Protein AF-A0A3C1SQH0-F1 (afdb_monomer_lite)

Sequence (156 aa):
AGTAVYVNAGTQLAKIDSLKGILSPGLIASFVLLGLFPLIAKQILAWVKARRVYARWPKPARFDRNLIVIGAGSAGLVTAYIAAAVKAKVTLIEKHRMGGDCLNTGCVPSKALIRSAKLLSHIQRSAEFGIREAKAEFDFAEVMERVQRVIREVAP

Foldseek 3Di:
DLVVLVVQLVVLVVPDPDPVSCPDPSNVVSVVCNVCVVVVVVVVVVVVVVCVVCVPPDDDPDDPFPEEAEAQAPVRVVVQVVCVVVVTRYHYDHPDFHNPCCLPPNVQLVVLLVVVVVVVVCQVVVVVVVHPHGDDDDDPVVSVVSSVVSSVVPGD

Structure (mmCIF, N/CA/C/O backbone):
data_AF-A0A3C1SQH0-F1
#
_entry.id   AF-A0A3C1SQH0-F1
#
loop_
_atom_site.group_PDB
_atom_site.id
_atom_site.type_symbol
_atom_site.label_atom_id
_atom_site.label_alt_id
_atom_site.label_comp_id
_atom_site.label_asym_id
_atom_site.label_entity_id
_atom_site.label_seq_id
_atom_site.pdbx_PDB_ins_code
_atom_site.Cartn_x
_atom_site.Cartn_y
_atom_site.Cartn_z
_atom_site.occupancy
_atom_site.B_iso_or_equiv
_atom_site.auth_seq_id
_atom_site.auth_comp_id
_atom_site.auth_asym_id
_atom_site.auth_atom_id
_atom_site.pdbx_PDB_model_num
ATOM 1 N N . ALA A 1 1 ? 42.757 -4.591 -11.437 1.00 60.25 1 ALA A N 1
ATOM 2 C CA . ALA A 1 1 ? 42.530 -3.197 -11.881 1.00 60.25 1 ALA A CA 1
ATOM 3 C C . ALA A 1 1 ? 42.405 -2.229 -10.702 1.00 60.25 1 ALA A C 1
ATOM 5 O O . ALA A 1 1 ? 43.244 -1.349 -10.601 1.00 60.25 1 ALA A O 1
ATOM 6 N N . GLY A 1 2 ? 41.447 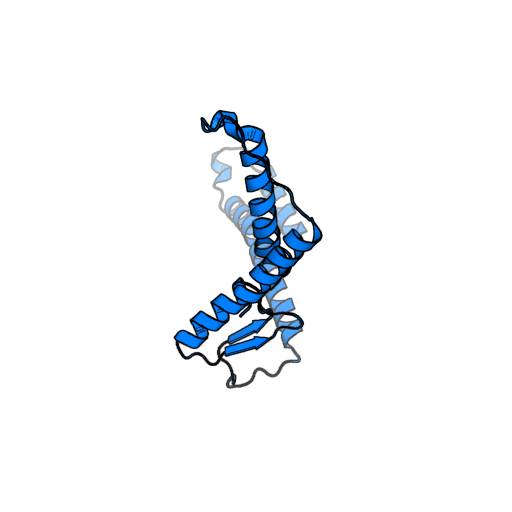-2.410 -9.777 1.00 67.94 2 GLY A N 1
ATOM 7 C CA . GLY A 1 2 ? 41.263 -1.494 -8.634 1.00 67.94 2 GLY A CA 1
ATOM 8 C C . GLY A 1 2 ? 42.510 -1.306 -7.764 1.00 67.94 2 GLY A C 1
ATOM 9 O O . GLY A 1 2 ? 42.905 -0.177 -7.510 1.00 67.94 2 GLY A O 1
ATOM 10 N N . THR A 1 3 ? 43.206 -2.389 -7.406 1.00 74.94 3 THR A N 1
ATOM 11 C CA . THR A 1 3 ? 44.439 -2.338 -6.598 1.00 74.94 3 THR A CA 1
ATOM 12 C C . THR A 1 3 ? 45.517 -1.433 -7.203 1.00 74.94 3 THR A C 1
ATOM 14 O O . THR A 1 3 ? 46.168 -0.702 -6.473 1.00 74.94 3 THR A O 1
ATOM 17 N N . ALA A 1 4 ? 45.663 -1.403 -8.531 1.00 74.00 4 ALA A N 1
ATOM 18 C CA . ALA A 1 4 ? 46.655 -0.555 -9.197 1.00 74.00 4 ALA A CA 1
ATOM 19 C C . ALA A 1 4 ? 46.307 0.944 -9.115 1.00 74.00 4 ALA A C 1
ATOM 21 O O . ALA A 1 4 ? 47.202 1.772 -8.986 1.00 74.00 4 ALA A O 1
ATOM 22 N N . VAL A 1 5 ? 45.014 1.291 -9.140 1.00 74.94 5 VAL A N 1
ATOM 23 C CA . VAL A 1 5 ? 44.524 2.674 -8.997 1.00 74.94 5 VAL A CA 1
ATOM 24 C C . VAL A 1 5 ? 44.782 3.199 -7.586 1.00 74.94 5 VAL A C 1
ATOM 26 O O . VAL A 1 5 ? 45.322 4.291 -7.427 1.00 74.94 5 VAL A O 1
ATOM 29 N N . TYR A 1 6 ?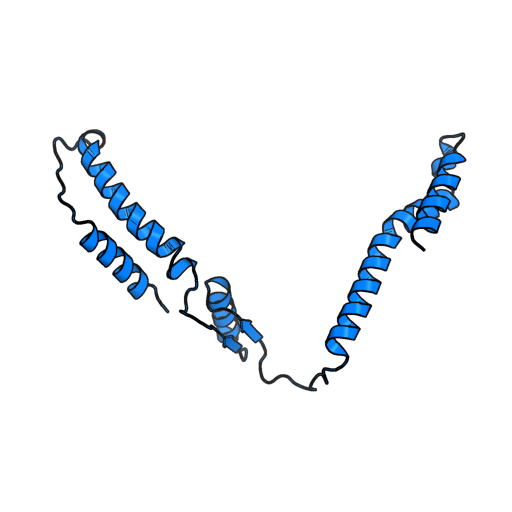 44.453 2.396 -6.570 1.00 75.00 6 TYR A N 1
ATOM 30 C CA . TYR A 1 6 ? 44.693 2.752 -5.171 1.00 75.00 6 TYR A CA 1
ATOM 31 C C . TYR A 1 6 ? 46.190 2.832 -4.845 1.00 75.00 6 TYR A C 1
ATOM 33 O O . TYR A 1 6 ? 46.615 3.769 -4.175 1.00 75.00 6 TYR A O 1
ATOM 41 N N . VAL A 1 7 ? 47.000 1.902 -5.367 1.00 78.12 7 VAL A N 1
ATOM 42 C CA . VAL A 1 7 ? 48.460 1.913 -5.181 1.00 78.12 7 VAL A CA 1
ATOM 43 C C . VAL A 1 7 ? 49.096 3.129 -5.859 1.00 78.12 7 VAL A C 1
ATOM 45 O O . VAL A 1 7 ? 49.897 3.805 -5.225 1.00 78.12 7 VAL A O 1
ATOM 48 N N . ASN A 1 8 ? 48.716 3.469 -7.096 1.00 76.44 8 ASN A N 1
ATOM 49 C CA . ASN A 1 8 ? 49.250 4.647 -7.792 1.00 76.44 8 ASN A CA 1
ATOM 50 C C . ASN A 1 8 ? 48.868 5.962 -7.089 1.00 76.44 8 ASN A C 1
ATOM 52 O O . ASN A 1 8 ? 49.708 6.834 -6.899 1.00 76.44 8 ASN A O 1
ATOM 56 N N . ALA A 1 9 ? 47.624 6.095 -6.625 1.00 71.00 9 ALA A N 1
ATOM 57 C CA . ALA A 1 9 ? 47.235 7.264 -5.842 1.00 71.00 9 ALA A CA 1
ATOM 58 C C . ALA A 1 9 ? 48.036 7.369 -4.531 1.00 71.00 9 ALA A C 1
ATOM 60 O O . ALA A 1 9 ? 48.499 8.454 -4.185 1.00 71.00 9 ALA A O 1
ATOM 61 N N . GLY A 1 10 ? 48.263 6.244 -3.843 1.00 72.81 10 GLY A N 1
ATOM 62 C CA . GLY A 1 10 ? 49.074 6.187 -2.626 1.00 72.81 10 GLY A CA 1
ATOM 63 C C . GLY A 1 10 ? 50.542 6.567 -2.846 1.00 72.81 10 GLY A C 1
ATOM 64 O O . GLY A 1 10 ? 51.099 7.327 -2.057 1.00 72.81 10 GLY A O 1
ATOM 65 N N . THR A 1 11 ? 51.169 6.109 -3.936 1.00 76.19 11 THR A N 1
ATOM 66 C CA . THR A 1 11 ? 52.569 6.460 -4.241 1.00 76.19 11 THR A CA 1
ATOM 67 C C . THR A 1 11 ? 52.748 7.912 -4.682 1.00 76.19 11 THR A C 1
ATOM 69 O O . THR A 1 11 ? 53.825 8.472 -4.488 1.00 76.19 11 THR A O 1
ATOM 72 N N . GLN A 1 12 ? 51.714 8.540 -5.246 1.00 67.62 12 GLN A N 1
ATOM 73 C CA . GLN A 1 12 ? 51.711 9.965 -5.590 1.00 67.62 12 GLN A CA 1
ATOM 74 C C . GLN A 1 12 ? 51.474 10.853 -4.358 1.00 67.62 12 GLN A C 1
ATOM 76 O O . GLN A 1 12 ? 52.127 11.881 -4.207 1.00 67.62 12 GLN A O 1
ATOM 81 N N . LEU A 1 13 ? 50.603 10.425 -3.439 1.00 66.31 13 LEU A N 1
ATOM 82 C CA . LEU A 1 13 ? 50.379 11.064 -2.135 1.00 66.31 13 LEU A CA 1
ATOM 83 C C . LEU A 1 13 ? 51.639 11.074 -1.254 1.00 66.31 13 LEU A C 1
ATOM 85 O O . LEU A 1 13 ? 51.905 12.061 -0.577 1.00 66.31 13 LEU A O 1
ATOM 89 N N . ALA A 1 14 ? 52.435 10.003 -1.297 1.00 70.31 14 ALA A N 1
ATOM 90 C CA . ALA A 1 14 ? 53.673 9.873 -0.524 1.00 70.31 14 ALA A CA 1
ATOM 91 C C . ALA A 1 14 ? 54.827 10.782 -1.002 1.00 70.31 14 ALA A C 1
ATOM 93 O O . ALA A 1 14 ? 55.842 10.868 -0.323 1.00 70.31 14 ALA A O 1
ATOM 94 N N . LYS A 1 15 ? 54.694 11.443 -2.162 1.00 67.25 15 LYS A N 1
ATOM 95 C CA . LYS A 1 15 ? 55.716 12.331 -2.757 1.00 67.25 15 LYS A CA 1
ATOM 96 C C . LYS A 1 15 ? 55.448 13.827 -2.518 1.00 67.25 15 LYS A C 1
ATOM 98 O O . LYS A 1 15 ? 56.037 14.674 -3.187 1.00 67.25 15 LYS A O 1
ATOM 103 N N . ILE A 1 16 ? 54.509 14.172 -1.634 1.00 63.16 16 ILE A N 1
ATOM 104 C CA . ILE A 1 16 ? 54.111 15.564 -1.388 1.00 63.16 16 ILE A CA 1
ATOM 105 C C . ILE A 1 16 ? 54.987 16.177 -0.286 1.00 63.16 16 ILE A C 1
ATOM 107 O O . ILE A 1 16 ? 54.661 16.067 0.890 1.00 63.16 16 ILE A O 1
ATOM 111 N N . ASP A 1 17 ? 56.043 16.895 -0.678 1.00 64.88 17 ASP A N 1
ATOM 112 C CA . ASP A 1 17 ? 56.935 17.612 0.255 1.00 64.88 17 ASP A CA 1
ATOM 113 C C . ASP A 1 17 ? 56.618 19.124 0.387 1.00 64.88 17 ASP A C 1
ATOM 115 O O . ASP A 1 17 ? 57.272 19.843 1.141 1.00 64.88 17 ASP A O 1
ATOM 119 N N . SER A 1 18 ? 55.618 19.660 -0.337 1.00 62.97 18 SER A N 1
ATOM 120 C CA . SER A 1 18 ? 55.173 21.064 -0.192 1.00 62.97 18 SER A CA 1
ATOM 121 C C . SER A 1 18 ? 53.736 21.327 -0.676 1.00 62.97 18 SER A C 1
ATOM 123 O O . SER A 1 18 ? 53.214 20.625 -1.544 1.00 62.97 18 SER A O 1
ATOM 125 N N . LEU A 1 19 ? 53.113 22.407 -0.177 1.00 58.41 19 LEU A N 1
ATOM 126 C CA . LEU A 1 19 ? 51.747 22.854 -0.521 1.00 58.41 19 LEU A CA 1
ATOM 127 C C . LEU A 1 19 ? 51.522 23.114 -2.027 1.00 58.41 19 LEU A C 1
ATOM 129 O O . LEU A 1 19 ? 50.402 22.964 -2.510 1.00 58.41 19 LEU A O 1
ATOM 133 N N . LYS A 1 20 ? 52.572 23.447 -2.797 1.00 61.41 20 LYS A N 1
ATOM 134 C CA . LYS A 1 20 ? 52.490 23.597 -4.266 1.00 61.41 20 LYS A CA 1
ATOM 135 C C . LYS A 1 20 ? 52.418 22.251 -5.007 1.00 61.41 20 LYS A C 1
ATOM 137 O O . LYS A 1 20 ? 51.926 22.213 -6.130 1.00 61.41 20 LYS A O 1
ATOM 142 N N . GLY A 1 21 ? 52.856 21.150 -4.387 1.00 59.59 21 GLY A N 1
ATOM 143 C CA . GLY A 1 21 ? 52.831 19.801 -4.972 1.00 59.59 21 GLY A CA 1
ATOM 144 C C . GLY A 1 21 ? 51.436 19.167 -5.041 1.00 59.59 21 GLY A C 1
ATOM 145 O O . GLY A 1 21 ? 51.197 18.288 -5.870 1.00 59.59 21 GLY A O 1
ATOM 146 N N . ILE A 1 22 ? 50.493 19.666 -4.234 1.00 60.66 22 ILE A N 1
ATOM 147 C CA . ILE A 1 22 ? 49.092 19.210 -4.190 1.00 60.66 22 ILE A CA 1
ATOM 148 C C . ILE A 1 22 ? 48.361 19.512 -5.512 1.00 60.66 22 ILE A C 1
ATOM 150 O O . ILE A 1 22 ? 47.503 18.744 -5.937 1.00 60.66 22 ILE A O 1
ATOM 154 N N . LEU A 1 23 ? 48.745 20.590 -6.204 1.00 64.31 23 LEU A N 1
ATOM 155 C CA . LEU A 1 23 ? 48.206 20.992 -7.511 1.00 64.31 23 LEU A CA 1
ATOM 156 C C . LEU A 1 23 ? 48.970 20.382 -8.699 1.00 64.31 23 LEU A C 1
ATOM 158 O O . LEU A 1 23 ? 48.781 20.809 -9.838 1.00 64.31 23 LEU A O 1
ATOM 162 N N . SER A 1 24 ? 49.847 19.397 -8.470 1.00 75.88 24 SER A N 1
ATOM 163 C CA . SER A 1 24 ? 50.569 18.770 -9.577 1.00 75.88 24 SER A CA 1
ATOM 164 C C . SER A 1 24 ? 49.602 17.995 -10.495 1.00 75.88 24 SER A C 1
ATOM 166 O O . SER A 1 24 ? 48.718 17.279 -10.006 1.00 75.88 24 SER A O 1
ATOM 168 N N . PRO A 1 25 ? 49.763 18.082 -11.831 1.00 77.19 25 PRO A N 1
ATOM 169 C CA . PRO A 1 25 ? 48.871 17.411 -12.782 1.00 77.19 25 PRO A CA 1
ATOM 170 C C . PRO A 1 25 ? 48.721 15.899 -12.542 1.00 77.19 25 PRO A C 1
ATOM 172 O O . PRO A 1 25 ? 47.648 15.341 -12.761 1.00 77.19 25 PRO A O 1
ATOM 175 N N . GLY A 1 26 ? 49.773 15.237 -12.041 1.00 78.12 26 GLY A N 1
ATOM 176 C CA . GLY A 1 26 ? 49.766 13.804 -11.726 1.00 78.12 26 GLY A CA 1
ATOM 177 C C . GLY A 1 26 ? 48.922 13.429 -10.501 1.00 78.12 26 GLY A C 1
ATOM 178 O O . GLY A 1 26 ? 48.233 12.406 -10.525 1.00 78.12 26 GLY A O 1
ATOM 179 N N . LEU A 1 27 ? 48.915 14.261 -9.454 1.00 75.62 27 LEU A N 1
ATOM 180 C CA . LEU A 1 27 ? 48.075 14.058 -8.267 1.00 75.62 27 LEU A CA 1
ATOM 181 C C . LEU A 1 27 ? 46.605 14.315 -8.576 1.00 75.62 27 LEU A C 1
ATOM 183 O O . LEU A 1 27 ? 45.760 13.492 -8.230 1.00 75.62 27 LEU A O 1
ATOM 187 N N . ILE A 1 28 ? 46.308 15.395 -9.302 1.00 81.69 28 ILE A N 1
ATOM 188 C CA . ILE A 1 28 ? 44.945 15.701 -9.753 1.00 81.69 28 ILE A CA 1
ATOM 189 C C . ILE A 1 28 ? 44.405 14.546 -10.603 1.00 81.69 28 ILE A C 1
ATOM 191 O O . ILE A 1 28 ? 43.315 14.047 -10.331 1.00 81.69 28 ILE A O 1
ATOM 195 N N . ALA A 1 29 ? 45.182 14.053 -11.573 1.00 82.06 29 ALA A N 1
ATOM 196 C CA . ALA A 1 29 ? 44.786 12.906 -12.387 1.00 82.06 29 ALA A CA 1
ATOM 197 C C . ALA A 1 29 ? 44.550 11.643 -11.542 1.00 82.06 29 ALA A C 1
ATOM 199 O O . ALA A 1 29 ? 43.578 10.926 -11.772 1.00 82.06 29 ALA A O 1
ATOM 200 N N . SER A 1 30 ? 45.388 11.388 -10.535 1.00 81.25 30 SER A N 1
ATOM 201 C CA . SER A 1 30 ? 45.247 10.226 -9.649 1.00 81.25 30 SER A CA 1
ATOM 202 C C . SER A 1 30 ? 44.003 10.315 -8.765 1.00 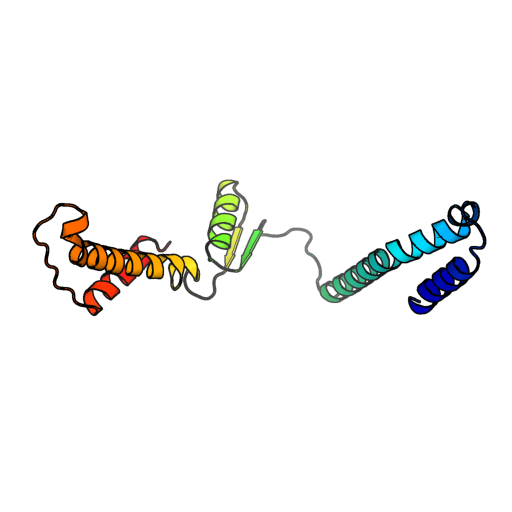81.25 30 SER A C 1
ATOM 204 O O . SER A 1 30 ? 43.277 9.331 -8.651 1.00 81.25 30 SER A O 1
ATOM 206 N N . PHE A 1 31 ? 43.698 11.487 -8.198 1.00 83.44 31 PHE A N 1
ATOM 207 C CA . PHE A 1 31 ? 42.472 11.709 -7.424 1.00 83.44 31 PHE A CA 1
ATOM 208 C C . PHE A 1 31 ? 41.213 11.635 -8.288 1.00 83.44 31 PHE A C 1
ATOM 210 O O . PHE A 1 31 ? 40.233 11.006 -7.888 1.00 83.44 31 PHE A O 1
ATOM 217 N N . VAL A 1 32 ? 41.245 12.214 -9.491 1.00 86.81 32 VAL A N 1
ATOM 218 C CA . VAL A 1 32 ? 40.155 12.106 -10.471 1.00 86.81 32 VAL A CA 1
ATOM 219 C C . VAL A 1 32 ? 39.920 10.643 -10.840 1.00 86.81 32 VAL A C 1
ATOM 221 O O . VAL A 1 32 ? 38.781 10.183 -10.836 1.00 86.81 32 VAL A O 1
ATOM 224 N N . LEU A 1 33 ? 40.984 9.881 -11.098 1.00 86.88 33 LEU A N 1
ATOM 225 C CA . LEU A 1 33 ? 40.884 8.463 -11.425 1.00 86.88 33 LEU A CA 1
ATOM 226 C C . LEU A 1 33 ? 40.370 7.655 -10.225 1.00 86.88 33 LEU A C 1
ATOM 228 O O . LEU A 1 33 ? 39.518 6.794 -10.411 1.00 86.88 33 LEU A O 1
ATOM 232 N N . LEU A 1 34 ? 40.782 7.976 -8.997 1.00 86.81 34 LEU A N 1
ATOM 233 C CA . LEU A 1 34 ? 40.280 7.338 -7.775 1.00 86.81 34 LEU A CA 1
ATOM 234 C C . LEU A 1 34 ? 38.784 7.610 -7.532 1.00 86.81 34 LEU A C 1
ATOM 236 O O . LEU A 1 34 ? 38.071 6.724 -7.066 1.00 86.81 34 LEU A O 1
ATOM 240 N N . GLY A 1 35 ? 38.302 8.810 -7.873 1.00 86.31 35 GLY A N 1
ATOM 241 C CA . GLY A 1 35 ? 36.893 9.195 -7.749 1.00 86.31 35 GLY A CA 1
ATOM 242 C C . GLY A 1 35 ? 36.000 8.666 -8.878 1.00 86.31 35 GLY A C 1
ATOM 243 O O . GLY A 1 35 ? 34.885 8.209 -8.628 1.00 86.31 35 GLY A O 1
ATOM 244 N N . LEU A 1 36 ? 36.484 8.680 -10.125 1.00 91.88 36 LEU A N 1
ATOM 245 C CA . LEU A 1 36 ? 35.718 8.240 -11.297 1.00 91.88 36 LEU A CA 1
ATOM 246 C C . LEU A 1 36 ? 35.764 6.724 -11.508 1.00 91.88 36 LEU A C 1
ATOM 248 O O . LEU A 1 36 ? 34.786 6.154 -11.994 1.00 91.88 36 LEU A O 1
ATOM 252 N N . PHE A 1 37 ? 36.854 6.047 -11.136 1.00 90.94 37 PHE A N 1
ATOM 253 C CA . PHE A 1 37 ? 37.005 4.606 -11.352 1.00 90.94 37 PHE A CA 1
ATOM 254 C C . PHE A 1 37 ? 35.865 3.778 -10.732 1.00 90.94 37 PHE A C 1
ATOM 256 O O . PHE A 1 37 ? 35.318 2.937 -11.448 1.00 90.94 37 PHE A O 1
ATOM 263 N N . PRO A 1 38 ? 35.422 4.007 -9.478 1.00 89.31 38 PRO A N 1
ATOM 264 C CA . PRO A 1 38 ? 34.302 3.264 -8.900 1.00 89.31 38 PRO A CA 1
ATOM 265 C C . PRO A 1 38 ? 32.986 3.479 -9.655 1.00 89.31 38 PRO A C 1
ATOM 267 O O . PRO A 1 38 ? 32.215 2.534 -9.832 1.00 89.31 38 PRO A O 1
ATOM 270 N N . LEU A 1 39 ? 32.737 4.702 -10.133 1.00 91.81 39 LEU A N 1
ATOM 271 C CA . LEU A 1 39 ? 31.535 5.042 -10.896 1.00 91.81 39 LEU A CA 1
ATOM 272 C C . LEU A 1 39 ? 31.543 4.347 -12.260 1.00 91.81 39 LEU A C 1
ATOM 274 O O . LEU A 1 39 ? 30.584 3.653 -12.601 1.00 91.81 39 LEU A O 1
ATOM 278 N N . ILE A 1 40 ? 32.657 4.453 -12.990 1.00 92.81 40 ILE A N 1
ATOM 279 C CA . ILE A 1 40 ? 32.848 3.819 -14.299 1.00 92.81 40 ILE A CA 1
ATOM 280 C C . ILE A 1 40 ? 32.774 2.294 -14.167 1.00 92.81 40 ILE A C 1
ATOM 282 O O . ILE A 1 40 ? 32.038 1.644 -14.906 1.00 92.81 40 ILE A O 1
ATOM 286 N N . ALA A 1 41 ? 33.470 1.705 -13.191 1.00 92.06 41 ALA A N 1
ATOM 287 C CA . ALA A 1 41 ? 33.450 0.265 -12.956 1.00 92.06 41 ALA A CA 1
ATOM 288 C C . ALA A 1 41 ? 32.037 -0.237 -12.616 1.00 92.06 41 ALA A C 1
ATOM 290 O O . ALA A 1 41 ? 31.582 -1.232 -13.184 1.00 92.06 41 ALA A O 1
ATOM 291 N N . LYS A 1 42 ? 31.304 0.471 -11.744 1.00 92.81 42 LYS A N 1
ATOM 292 C CA . LYS A 1 42 ? 29.906 0.147 -11.419 1.00 92.81 42 LYS A CA 1
ATOM 293 C C . LYS A 1 42 ? 29.015 0.223 -12.658 1.00 92.81 42 LYS A C 1
ATOM 295 O O . LYS A 1 42 ? 28.175 -0.656 -12.853 1.00 92.81 42 LYS A O 1
ATOM 300 N N . GLN A 1 43 ? 29.207 1.234 -13.500 1.00 93.56 43 GLN A N 1
ATOM 301 C CA . GLN A 1 43 ? 28.420 1.430 -14.713 1.00 93.56 43 GLN A CA 1
ATOM 302 C C . GLN A 1 43 ? 28.697 0.345 -15.763 1.00 93.56 43 GLN A C 1
ATOM 304 O O . GLN A 1 43 ? 27.753 -0.217 -16.319 1.00 93.56 43 GLN A O 1
ATOM 309 N N . ILE A 1 44 ? 29.965 -0.035 -15.958 1.00 94.94 44 ILE A N 1
ATOM 310 C CA . ILE A 1 44 ? 30.359 -1.155 -16.827 1.00 94.94 44 ILE A CA 1
ATOM 311 C C . ILE A 1 44 ? 29.745 -2.464 -16.323 1.00 94.94 44 ILE A C 1
ATOM 313 O O . ILE A 1 44 ? 29.131 -3.198 -17.096 1.00 94.94 44 ILE A O 1
ATOM 317 N N . LEU A 1 45 ? 29.849 -2.756 -15.024 1.00 93.31 45 LEU A N 1
ATOM 318 C CA . LEU A 1 45 ? 29.274 -3.973 -14.449 1.00 93.31 45 LEU A CA 1
ATOM 319 C C . LEU A 1 45 ? 27.748 -4.012 -14.586 1.00 93.31 45 LEU A C 1
ATOM 321 O O . LEU A 1 45 ? 27.189 -5.061 -14.911 1.00 93.31 45 LEU A O 1
ATOM 325 N N . ALA A 1 46 ? 27.069 -2.884 -14.366 1.00 92.88 46 ALA A N 1
ATOM 326 C CA . ALA A 1 46 ? 25.628 -2.773 -14.565 1.00 92.88 46 ALA A CA 1
ATOM 327 C C . ALA A 1 46 ? 25.243 -3.038 -16.027 1.00 92.88 46 ALA A C 1
ATOM 329 O O . ALA A 1 46 ? 24.309 -3.794 -16.292 1.00 92.88 46 ALA A O 1
ATOM 330 N N . TRP A 1 47 ? 26.006 -2.492 -16.973 1.00 92.38 47 TRP A N 1
ATOM 331 C CA . TRP A 1 47 ? 25.797 -2.707 -18.401 1.00 92.38 47 TRP A CA 1
ATOM 332 C C . TRP A 1 47 ? 26.020 -4.164 -18.821 1.00 92.38 47 TRP A C 1
ATOM 334 O O . TRP A 1 47 ? 25.185 -4.723 -19.531 1.00 92.38 47 TRP A O 1
ATOM 344 N N . VAL A 1 48 ? 27.083 -4.820 -18.337 1.00 94.00 48 VAL A N 1
ATOM 345 C CA . VAL A 1 48 ? 27.333 -6.250 -18.605 1.00 94.00 48 VAL A CA 1
ATOM 346 C C . VAL A 1 48 ? 26.201 -7.109 -18.041 1.00 94.00 48 VAL A C 1
ATOM 348 O O . VAL A 1 48 ? 25.689 -7.986 -18.739 1.00 94.00 48 VAL A O 1
ATOM 351 N N . LYS A 1 49 ? 25.764 -6.848 -16.800 1.00 92.19 49 LYS A N 1
ATOM 352 C CA . LYS A 1 49 ? 24.631 -7.559 -16.188 1.00 92.19 49 LYS A CA 1
ATOM 353 C C . LYS A 1 49 ? 23.347 -7.361 -16.990 1.00 92.19 49 LYS A C 1
ATOM 355 O O . LYS A 1 49 ? 22.681 -8.347 -17.292 1.00 92.19 49 LYS A O 1
ATOM 360 N N . ALA A 1 50 ? 23.034 -6.127 -17.383 1.00 88.81 50 ALA A N 1
ATOM 361 C CA . ALA A 1 50 ? 21.858 -5.823 -18.193 1.00 88.81 50 ALA A CA 1
ATOM 362 C C . ALA A 1 50 ? 21.901 -6.563 -19.538 1.00 88.81 50 ALA A C 1
ATOM 364 O O . ALA A 1 50 ? 20.946 -7.251 -19.890 1.00 88.81 50 ALA A O 1
ATOM 365 N N . ARG A 1 51 ? 23.034 -6.513 -20.253 1.00 89.19 51 ARG A N 1
ATOM 366 C CA . ARG A 1 51 ? 23.222 -7.260 -21.506 1.00 89.19 51 ARG A CA 1
ATOM 367 C C . ARG A 1 51 ? 23.031 -8.760 -21.322 1.00 89.19 51 ARG A C 1
ATOM 369 O O . ARG A 1 51 ? 22.416 -9.389 -22.171 1.00 89.19 51 ARG A O 1
ATOM 376 N N . ARG A 1 52 ? 23.516 -9.329 -20.215 1.00 92.06 52 ARG A N 1
ATOM 377 C CA . ARG A 1 52 ? 23.366 -10.760 -19.919 1.00 92.06 52 ARG A CA 1
ATOM 378 C C . ARG A 1 52 ? 21.915 -11.150 -19.633 1.00 92.06 52 ARG A C 1
ATOM 380 O O . ARG A 1 52 ? 21.476 -12.179 -20.133 1.00 92.06 52 ARG A O 1
ATOM 387 N N . VAL A 1 53 ? 21.179 -10.337 -18.870 1.00 91.56 53 VAL A N 1
ATOM 388 C CA . VAL A 1 53 ? 19.750 -10.565 -18.576 1.00 91.56 53 VAL A CA 1
ATOM 389 C C . VAL A 1 53 ? 18.919 -10.539 -19.860 1.00 91.56 53 VAL A C 1
ATOM 391 O O . VAL A 1 53 ? 18.085 -11.415 -20.067 1.00 91.56 53 VAL A O 1
ATOM 394 N N . TYR A 1 54 ? 19.187 -9.586 -20.755 1.00 88.75 54 TYR A N 1
ATOM 395 C CA . TYR A 1 54 ? 18.442 -9.439 -22.008 1.00 88.75 54 TYR A CA 1
ATOM 396 C C . TYR A 1 54 ? 19.008 -10.250 -23.183 1.00 88.75 54 TYR A C 1
ATOM 398 O O . TYR A 1 54 ? 18.430 -10.215 -24.264 1.00 88.75 54 TYR A O 1
ATOM 406 N N . ALA A 1 55 ? 20.096 -11.011 -23.002 1.00 90.31 55 ALA A N 1
ATOM 407 C CA . ALA A 1 55 ? 20.781 -11.716 -24.095 1.00 90.31 55 ALA A CA 1
ATOM 408 C C . ALA A 1 55 ? 19.879 -12.702 -24.855 1.00 90.31 55 ALA A C 1
ATOM 410 O O . ALA A 1 55 ? 20.087 -12.945 -26.038 1.00 90.31 55 ALA A O 1
ATOM 411 N N . ARG A 1 56 ? 18.883 -13.277 -24.171 1.00 90.19 56 ARG A N 1
ATOM 412 C CA . ARG A 1 56 ? 17.925 -14.234 -24.746 1.00 90.19 56 ARG A CA 1
ATOM 413 C C . ARG A 1 56 ? 16.566 -13.615 -25.069 1.00 90.19 56 ARG A C 1
ATOM 415 O O . ARG A 1 56 ? 15.658 -14.341 -25.455 1.00 90.19 56 ARG A O 1
ATOM 422 N N . TRP A 1 57 ? 16.402 -12.307 -24.878 1.00 90.69 57 TRP A N 1
ATOM 423 C CA . TRP A 1 57 ? 15.124 -11.636 -25.079 1.00 90.69 57 TRP A CA 1
ATOM 424 C C . TRP A 1 57 ? 15.111 -10.881 -26.416 1.00 90.69 57 TRP A C 1
ATOM 426 O O . TRP A 1 57 ? 15.740 -9.824 -26.523 1.00 90.69 57 TRP A O 1
ATOM 436 N N . PRO A 1 58 ? 14.398 -11.382 -27.443 1.00 90.00 58 PRO A N 1
ATOM 437 C CA . PRO A 1 58 ? 14.189 -10.632 -28.672 1.00 90.00 58 PRO A CA 1
ATOM 438 C C . PRO A 1 58 ? 13.216 -9.483 -28.386 1.00 90.00 58 PRO A C 1
ATOM 440 O O . PRO A 1 58 ? 12.007 -9.683 -28.261 1.00 90.00 58 PRO A O 1
ATOM 443 N N . LYS A 1 59 ? 13.748 -8.266 -28.240 1.00 89.44 59 LYS A N 1
ATOM 444 C CA . LYS A 1 59 ? 12.926 -7.075 -28.002 1.00 89.44 59 LYS A CA 1
ATOM 445 C C . LYS A 1 59 ? 11.994 -6.847 -29.205 1.00 89.44 59 LYS A C 1
ATOM 447 O O . LYS A 1 59 ? 12.494 -6.715 -30.323 1.00 89.44 59 LYS A O 1
ATOM 452 N N . PRO A 1 60 ? 10.670 -6.750 -29.002 1.00 92.50 60 PRO A N 1
ATOM 453 C CA . PRO A 1 60 ? 9.740 -6.537 -30.102 1.00 92.50 60 PRO A CA 1
ATOM 454 C C . PRO A 1 60 ? 9.854 -5.112 -30.663 1.00 92.50 60 PRO A C 1
ATOM 456 O O . PRO A 1 60 ? 10.237 -4.174 -29.959 1.00 92.50 60 PRO A O 1
ATOM 459 N N . ALA A 1 61 ? 9.467 -4.938 -31.930 1.00 94.38 61 ALA A N 1
ATOM 460 C CA . ALA A 1 61 ? 9.442 -3.627 -32.584 1.00 94.38 61 ALA A CA 1
ATOM 461 C C . ALA A 1 61 ? 8.392 -2.676 -31.977 1.00 94.38 61 ALA A C 1
ATOM 463 O O . ALA A 1 61 ? 8.551 -1.457 -32.027 1.00 94.38 61 ALA A O 1
ATOM 464 N N . ARG A 1 62 ? 7.314 -3.226 -31.403 1.00 95.00 62 ARG A N 1
ATOM 465 C CA . ARG A 1 62 ? 6.240 -2.490 -30.722 1.00 95.00 62 ARG A CA 1
ATOM 466 C C . ARG A 1 62 ? 5.758 -3.281 -29.508 1.00 95.00 62 ARG A C 1
ATOM 468 O O . ARG A 1 62 ? 5.806 -4.506 -29.516 1.00 95.00 62 ARG A O 1
ATOM 475 N N . PHE A 1 63 ? 5.287 -2.572 -28.487 1.00 94.75 63 PHE A N 1
ATOM 476 C CA . PHE A 1 63 ? 4.631 -3.162 -27.320 1.00 94.75 63 PHE A CA 1
ATOM 477 C C . PHE A 1 63 ? 3.119 -2.936 -27.408 1.00 94.75 63 PHE A C 1
ATOM 479 O O . PHE A 1 63 ? 2.681 -1.851 -27.793 1.00 94.75 63 PHE A O 1
ATOM 486 N N . ASP A 1 64 ? 2.323 -3.929 -27.008 1.00 94.88 64 ASP A N 1
ATOM 487 C CA . ASP A 1 64 ? 0.853 -3.831 -27.005 1.00 94.88 64 ASP A CA 1
ATOM 488 C C . ASP A 1 64 ? 0.320 -2.873 -25.934 1.00 94.88 64 ASP A C 1
ATOM 490 O O . ASP A 1 64 ? -0.778 -2.321 -26.050 1.00 94.88 64 ASP A O 1
ATOM 494 N N . ARG A 1 65 ? 1.104 -2.687 -24.869 1.00 96.88 65 ARG A N 1
ATOM 495 C CA . ARG A 1 65 ? 0.776 -1.882 -23.693 1.00 96.88 65 ARG A CA 1
ATOM 496 C C . ARG A 1 65 ? 1.807 -0.779 -23.526 1.00 96.88 65 ARG A C 1
ATOM 498 O O . ARG A 1 65 ? 2.993 -0.982 -23.768 1.00 96.88 65 ARG A O 1
ATOM 505 N N . ASN A 1 66 ? 1.346 0.378 -23.071 1.00 97.00 66 ASN A N 1
ATOM 506 C CA . ASN A 1 66 ? 2.219 1.484 -22.693 1.00 97.00 66 ASN A CA 1
ATOM 507 C C . ASN A 1 66 ? 2.749 1.311 -21.265 1.00 97.00 66 ASN A C 1
ATOM 509 O O . ASN A 1 66 ? 3.835 1.792 -20.960 1.00 97.00 66 ASN A O 1
ATOM 513 N N . LEU A 1 67 ? 1.989 0.627 -20.403 1.00 97.81 67 LEU A N 1
ATOM 514 C CA . LEU A 1 67 ? 2.334 0.424 -19.002 1.00 97.81 67 LEU A CA 1
ATOM 515 C C . LEU A 1 67 ? 1.809 -0.922 -18.498 1.00 97.81 67 LEU A C 1
ATOM 517 O O . LEU A 1 67 ? 0.652 -1.277 -18.730 1.00 97.81 67 LEU A O 1
ATOM 521 N N . ILE A 1 68 ? 2.658 -1.646 -17.772 1.00 98.06 68 ILE A N 1
ATOM 522 C CA . ILE A 1 68 ? 2.268 -2.819 -16.990 1.00 98.06 68 ILE A CA 1
ATOM 523 C C . ILE A 1 68 ? 2.521 -2.486 -15.523 1.00 98.06 68 ILE A C 1
ATOM 525 O O . ILE A 1 68 ? 3.648 -2.178 -15.141 1.00 98.06 68 ILE A O 1
ATOM 529 N N . VAL A 1 69 ? 1.466 -2.533 -14.717 1.00 98.38 69 VAL A N 1
ATOM 530 C CA . VAL A 1 69 ? 1.508 -2.319 -13.273 1.00 98.38 69 VAL A CA 1
ATOM 531 C C . VAL A 1 69 ? 1.388 -3.672 -12.588 1.00 98.38 69 VAL A C 1
ATOM 533 O O . VAL A 1 69 ? 0.428 -4.404 -12.819 1.00 98.38 69 VAL A O 1
ATOM 536 N N . ILE A 1 70 ? 2.368 -4.007 -11.754 1.00 98.00 70 ILE A N 1
ATOM 537 C CA . ILE A 1 70 ? 2.385 -5.250 -10.982 1.00 98.00 70 ILE A CA 1
ATOM 538 C C . ILE A 1 70 ? 2.113 -4.890 -9.522 1.00 98.00 70 ILE A C 1
ATOM 540 O O . ILE A 1 70 ? 2.905 -4.188 -8.896 1.00 98.00 70 ILE A O 1
ATOM 544 N N . GLY A 1 71 ? 0.985 -5.373 -9.010 1.00 98.00 71 GLY A N 1
ATOM 545 C CA . GLY A 1 71 ? 0.430 -5.052 -7.701 1.00 98.00 71 GLY A CA 1
ATOM 546 C C . GLY A 1 71 ? -0.674 -3.995 -7.787 1.00 98.00 71 GLY A C 1
ATOM 547 O O . GLY A 1 71 ? -0.449 -2.892 -8.274 1.00 98.00 71 GLY A O 1
ATOM 548 N N . ALA A 1 72 ? -1.855 -4.300 -7.252 1.00 97.50 72 ALA A N 1
ATOM 549 C CA . ALA A 1 72 ? -2.997 -3.394 -7.107 1.00 97.50 72 ALA A CA 1
ATOM 550 C C . ALA A 1 72 ? -3.107 -2.828 -5.684 1.00 97.50 72 ALA A C 1
ATOM 552 O O . ALA A 1 72 ? -4.201 -2.651 -5.148 1.00 97.50 72 ALA A O 1
ATOM 553 N N . GLY A 1 73 ? -1.965 -2.541 -5.059 1.00 96.88 73 GLY A N 1
ATOM 554 C CA . GLY A 1 73 ? -1.906 -1.703 -3.863 1.00 96.88 73 GLY A CA 1
ATOM 555 C C . GLY A 1 73 ? -2.142 -0.227 -4.187 1.00 96.88 73 GLY A C 1
ATOM 556 O O . GLY A 1 73 ? -2.368 0.144 -5.339 1.00 96.88 73 GLY A O 1
ATOM 557 N N . SER A 1 74 ? -2.026 0.640 -3.181 1.00 95.62 74 SER A N 1
ATOM 558 C CA . SER A 1 74 ? -2.271 2.083 -3.332 1.00 95.62 74 SER A CA 1
ATOM 559 C C . SER A 1 74 ? -1.467 2.710 -4.478 1.00 95.62 74 SER A C 1
ATOM 561 O O . SER A 1 74 ? -2.031 3.422 -5.301 1.00 95.62 74 SER A O 1
ATOM 563 N N . ALA A 1 75 ? -0.170 2.400 -4.582 1.00 96.81 75 ALA A N 1
ATOM 564 C CA . ALA A 1 75 ? 0.670 2.919 -5.661 1.00 96.81 75 ALA A CA 1
ATOM 565 C C . ALA A 1 75 ? 0.226 2.401 -7.038 1.00 96.81 75 ALA A C 1
ATOM 567 O O . ALA A 1 75 ? 0.066 3.181 -7.971 1.00 96.81 75 ALA A O 1
ATOM 568 N N . GLY A 1 76 ? -0.018 1.094 -7.156 1.00 97.69 76 GLY A N 1
ATOM 569 C CA . GLY A 1 76 ? -0.365 0.483 -8.433 1.00 97.69 76 GLY A CA 1
ATOM 570 C C . GLY A 1 76 ? -1.716 0.942 -8.972 1.00 97.69 76 GLY A C 1
ATOM 571 O O . GLY A 1 76 ? -1.813 1.297 -10.144 1.00 97.69 76 GLY A O 1
ATOM 572 N N . LEU A 1 77 ? -2.736 1.021 -8.114 1.00 97.19 77 LEU A N 1
ATOM 573 C CA . LEU A 1 77 ? -4.054 1.526 -8.502 1.00 97.19 77 LEU A CA 1
ATOM 574 C C . LEU A 1 77 ? -3.988 2.988 -8.953 1.00 97.19 77 LEU A C 1
ATOM 576 O O . LEU A 1 77 ? -4.518 3.315 -10.012 1.00 97.19 77 LEU A O 1
ATOM 580 N N . VAL A 1 78 ? -3.286 3.854 -8.212 1.00 97.19 78 VAL A N 1
ATOM 581 C CA . VAL A 1 78 ? -3.129 5.272 -8.580 1.00 97.19 78 VAL A CA 1
ATOM 582 C C . VAL A 1 78 ? -2.372 5.416 -9.900 1.00 97.19 78 VAL A C 1
ATOM 584 O O . VAL A 1 78 ? -2.820 6.128 -10.796 1.00 97.19 78 VAL A O 1
ATOM 587 N N . THR A 1 79 ? -1.252 4.710 -10.062 1.00 98.00 79 THR A N 1
ATOM 588 C CA 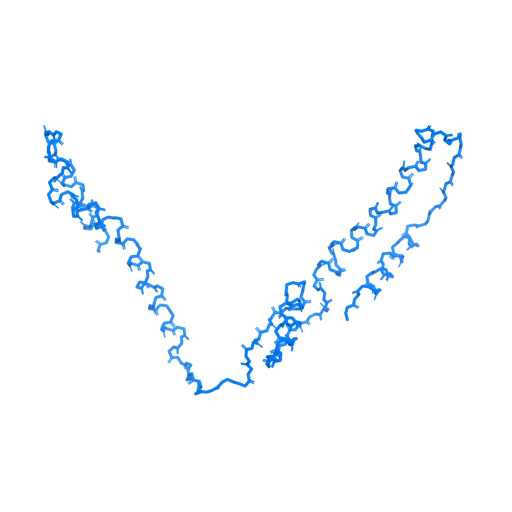. THR A 1 79 ? -0.463 4.737 -11.298 1.00 98.00 79 THR A CA 1
ATOM 589 C C . THR A 1 79 ? -1.262 4.218 -12.496 1.00 98.00 79 THR A C 1
ATOM 591 O O . THR A 1 79 ? -1.250 4.849 -13.554 1.00 98.00 79 THR A O 1
ATOM 594 N N . ALA A 1 80 ? -1.983 3.104 -12.341 1.00 98.00 80 ALA A N 1
ATOM 595 C CA . ALA A 1 80 ? -2.809 2.543 -13.404 1.00 98.00 80 ALA A CA 1
ATOM 596 C C . ALA A 1 80 ? -3.962 3.478 -13.784 1.00 98.00 80 ALA A C 1
ATOM 598 O O . ALA A 1 80 ? -4.194 3.697 -14.972 1.00 98.00 80 ALA A O 1
ATOM 599 N N . TYR A 1 81 ? -4.634 4.068 -12.792 1.00 97.19 81 TYR A N 1
ATOM 600 C CA . TYR A 1 81 ? -5.722 5.018 -13.000 1.00 97.19 81 TYR A CA 1
ATOM 601 C C . TYR A 1 81 ? -5.255 6.268 -13.751 1.00 97.19 81 TYR A C 1
ATOM 603 O O . TYR A 1 81 ? -5.845 6.624 -14.767 1.00 97.19 81 TYR A O 1
ATOM 611 N N . ILE A 1 82 ? -4.162 6.903 -13.310 1.00 98.06 82 ILE A N 1
ATOM 612 C CA . ILE A 1 82 ? -3.622 8.105 -13.964 1.00 98.06 82 ILE A CA 1
ATOM 613 C C . ILE A 1 82 ? -3.220 7.797 -15.412 1.00 98.06 82 ILE A C 1
ATOM 615 O O .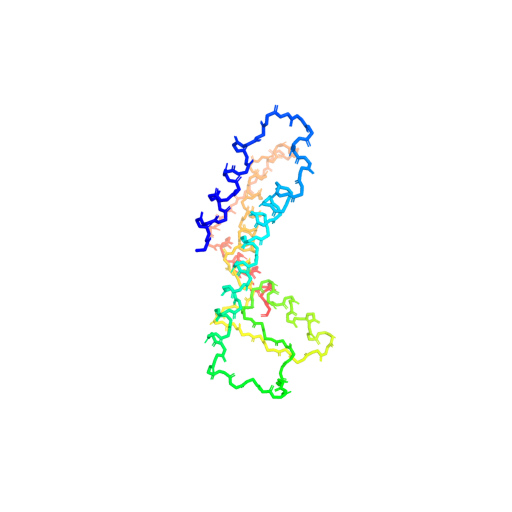 ILE A 1 82 ? -3.562 8.550 -16.322 1.00 98.06 82 ILE A O 1
ATOM 619 N N . ALA A 1 83 ? -2.534 6.674 -15.646 1.00 98.06 83 ALA A N 1
ATOM 620 C CA . ALA A 1 83 ? -2.138 6.269 -16.991 1.00 98.06 83 ALA A CA 1
ATOM 621 C C . ALA A 1 83 ? -3.356 5.982 -17.892 1.00 98.06 83 ALA A C 1
ATOM 623 O O . ALA A 1 83 ? -3.383 6.401 -19.050 1.00 98.06 83 ALA A O 1
ATOM 624 N N . ALA A 1 84 ? -4.392 5.330 -17.361 1.00 97.75 84 ALA A N 1
ATOM 625 C CA . ALA A 1 84 ? -5.640 5.103 -18.085 1.00 97.75 84 ALA A CA 1
ATOM 626 C C . ALA A 1 84 ? -6.383 6.418 -18.389 1.00 97.75 84 ALA A C 1
ATOM 628 O O . ALA A 1 84 ? -6.896 6.582 -19.496 1.00 97.75 84 ALA A O 1
ATOM 629 N N . ALA A 1 85 ? -6.386 7.382 -17.461 1.00 98.00 85 ALA A N 1
ATOM 630 C CA . ALA A 1 85 ? -7.018 8.692 -17.639 1.00 98.00 85 ALA A CA 1
ATOM 631 C C . ALA A 1 85 ? -6.389 9.501 -18.787 1.00 98.00 85 ALA A C 1
ATOM 633 O O . ALA A 1 85 ? -7.097 10.183 -19.527 1.00 98.00 85 ALA A O 1
ATOM 634 N N . VAL A 1 86 ? -5.077 9.360 -19.010 1.00 97.88 86 VAL A N 1
ATOM 635 C CA . VAL A 1 86 ? -4.379 9.929 -20.181 1.00 97.88 86 VAL A CA 1
ATOM 636 C C . VAL A 1 86 ? -4.431 9.020 -21.420 1.00 97.88 86 VAL A C 1
ATOM 638 O O . VAL A 1 86 ? -3.656 9.195 -22.358 1.00 97.88 86 VAL A O 1
ATOM 641 N N . LYS A 1 87 ? -5.364 8.057 -21.448 1.00 97.62 87 LYS A N 1
ATOM 642 C CA . LYS A 1 87 ? -5.640 7.119 -22.552 1.00 97.62 87 LYS A CA 1
ATOM 643 C C . LYS A 1 87 ? -4.483 6.173 -22.905 1.00 97.62 87 LYS A C 1
ATOM 645 O O . LYS A 1 87 ? -4.450 5.629 -24.011 1.00 97.62 87 LYS A O 1
ATOM 650 N N . ALA A 1 88 ? -3.546 5.931 -21.988 1.00 98.00 88 ALA A N 1
ATOM 651 C CA . ALA A 1 88 ? -2.521 4.914 -22.191 1.00 98.00 88 ALA A CA 1
ATOM 652 C C . ALA A 1 88 ? -3.122 3.496 -22.100 1.00 98.00 88 ALA A C 1
ATOM 654 O O . ALA A 1 88 ? -4.032 3.226 -21.317 1.00 98.00 88 ALA A O 1
ATOM 655 N N . LYS A 1 89 ? -2.581 2.549 -22.873 1.00 98.12 89 LYS A N 1
ATOM 656 C CA . LYS A 1 89 ? -2.929 1.124 -22.792 1.00 98.12 89 LYS A CA 1
ATOM 657 C C . LYS A 1 89 ? -2.250 0.495 -21.575 1.00 98.12 89 LYS A C 1
ATOM 659 O O . LYS A 1 89 ? -1.085 0.097 -21.655 1.00 98.12 89 LYS A O 1
ATOM 664 N N . VAL A 1 90 ? -2.969 0.399 -20.461 1.00 98.31 90 VAL A N 1
ATOM 665 C CA . VAL A 1 90 ? -2.456 -0.134 -19.187 1.00 98.31 90 VAL A CA 1
ATOM 666 C C . VAL A 1 90 ? -2.872 -1.594 -18.995 1.00 98.31 90 VAL A C 1
ATOM 668 O O . VAL A 1 90 ? -3.968 -1.987 -19.384 1.00 98.31 90 VAL A O 1
ATOM 671 N N . THR A 1 91 ? -2.002 -2.414 -18.408 1.00 98.25 91 THR A N 1
ATOM 672 C CA . THR A 1 91 ? -2.378 -3.703 -17.797 1.00 98.25 91 THR A CA 1
ATOM 673 C C . THR A 1 91 ? -2.018 -3.649 -16.324 1.00 98.25 91 THR A C 1
ATOM 675 O O . THR A 1 91 ? -0.867 -3.375 -16.006 1.00 98.25 91 THR A O 1
ATOM 678 N N . LEU A 1 92 ? -2.975 -3.907 -15.438 1.00 97.88 92 LEU A N 1
ATOM 679 C CA . LEU A 1 92 ? -2.741 -4.021 -14.002 1.00 97.88 92 LEU A CA 1
ATOM 680 C C . LEU A 1 92 ? -2.922 -5.483 -13.595 1.00 97.88 92 LEU A C 1
ATOM 682 O O . LEU A 1 92 ? -3.908 -6.113 -13.967 1.00 97.88 92 LEU A O 1
ATOM 686 N N . ILE A 1 93 ? -1.935 -6.023 -12.886 1.00 98.06 93 ILE A N 1
ATOM 687 C CA . ILE A 1 93 ? -1.873 -7.428 -12.486 1.00 98.06 93 ILE A CA 1
ATOM 688 C C . ILE A 1 93 ? -1.799 -7.477 -10.965 1.00 98.06 93 ILE A C 1
ATOM 690 O O . ILE A 1 93 ? -0.855 -6.951 -10.381 1.00 98.06 93 ILE A O 1
ATOM 694 N N . GLU A 1 94 ? -2.762 -8.136 -10.331 1.00 97.69 94 GLU A N 1
ATOM 695 C CA . GLU A 1 94 ? -2.770 -8.407 -8.893 1.00 97.69 94 GLU A CA 1
ATOM 696 C C . GLU A 1 94 ? -3.014 -9.893 -8.654 1.00 97.69 94 GLU A C 1
ATOM 698 O O . GLU A 1 94 ? -3.833 -10.513 -9.328 1.00 97.69 94 GLU A O 1
ATOM 703 N N . LYS A 1 95 ? -2.273 -10.464 -7.704 1.00 96.94 95 LYS A N 1
ATOM 704 C CA . LYS A 1 95 ? -2.358 -11.881 -7.347 1.00 96.94 95 LYS A CA 1
ATOM 705 C C . LYS A 1 95 ? -3.454 -12.144 -6.308 1.00 96.94 95 LYS A C 1
ATOM 707 O O . LYS A 1 95 ? -4.000 -13.243 -6.261 1.00 96.94 95 LYS A O 1
ATOM 712 N N . HIS A 1 96 ? -3.723 -11.170 -5.446 1.00 94.81 96 HIS A N 1
ATOM 713 C CA . HIS A 1 96 ? -4.607 -11.269 -4.291 1.00 94.81 96 HIS A CA 1
ATOM 714 C C . HIS A 1 96 ? -5.768 -10.264 -4.386 1.00 94.81 96 HIS A C 1
ATOM 716 O O . HIS A 1 96 ? -6.435 -10.173 -5.414 1.00 94.81 96 HIS A O 1
ATOM 722 N N . ARG A 1 97 ? -6.063 -9.545 -3.294 1.00 94.31 97 ARG A N 1
ATOM 723 C CA . ARG A 1 97 ? -7.130 -8.539 -3.232 1.00 94.31 97 ARG A CA 1
ATOM 724 C C . ARG A 1 97 ? -6.603 -7.178 -3.672 1.00 94.31 97 ARG A C 1
ATOM 726 O O . ARG A 1 97 ? -5.518 -6.764 -3.261 1.00 94.31 97 ARG A O 1
ATOM 733 N N . MET A 1 98 ? -7.409 -6.458 -4.445 1.00 95.75 98 MET A N 1
ATOM 734 C CA . MET A 1 98 ? -7.133 -5.061 -4.775 1.00 95.75 98 MET A CA 1
ATOM 735 C C . MET A 1 98 ? -7.158 -4.178 -3.516 1.00 95.75 98 MET A C 1
ATOM 737 O O . MET A 1 98 ? -7.723 -4.536 -2.481 1.00 95.75 98 MET A O 1
ATOM 741 N N . GLY A 1 99 ? -6.484 -3.034 -3.584 1.00 95.94 99 GLY A N 1
ATOM 742 C CA . GLY A 1 99 ? -6.269 -2.115 -2.463 1.00 95.94 99 GLY A CA 1
ATOM 743 C C . GLY A 1 99 ? -4.989 -2.399 -1.668 1.00 95.94 99 GLY A C 1
ATOM 744 O O . GLY A 1 99 ? -4.503 -1.518 -0.953 1.00 95.94 99 GLY A O 1
ATOM 745 N N . GLY A 1 100 ? -4.404 -3.594 -1.828 1.00 96.62 100 GLY A N 1
ATOM 746 C CA . GLY A 1 100 ? -3.179 -4.024 -1.150 1.00 96.62 100 GLY A CA 1
ATOM 747 C C . GLY A 1 100 ? -3.291 -3.985 0.375 1.00 96.62 100 GLY A C 1
ATOM 748 O O . GLY A 1 100 ? -4.390 -3.939 0.934 1.00 96.62 100 GLY A O 1
ATOM 749 N N . ASP A 1 101 ? -2.148 -3.976 1.055 1.00 96.06 101 ASP A N 1
ATOM 750 C CA . ASP A 1 101 ? -2.110 -4.059 2.519 1.00 96.06 101 ASP A CA 1
ATOM 751 C C . ASP A 1 101 ? -2.783 -2.860 3.179 1.00 96.06 101 ASP A C 1
ATOM 753 O O . ASP A 1 101 ? -3.570 -3.026 4.102 1.00 96.06 101 ASP A O 1
ATOM 757 N N . CYS A 1 102 ? -2.548 -1.647 2.669 1.00 96.50 102 CYS A N 1
ATOM 758 C CA . CYS A 1 102 ? -3.115 -0.415 3.221 1.00 96.50 102 CYS A CA 1
ATOM 759 C C . CYS A 1 102 ? -4.636 -0.516 3.434 1.00 96.50 102 CYS A C 1
ATOM 761 O O . CYS A 1 102 ? -5.133 -0.137 4.498 1.00 96.50 102 CYS A O 1
ATOM 763 N N . LEU A 1 103 ? -5.346 -1.078 2.452 1.00 97.19 103 LEU A N 1
ATOM 764 C CA . LEU A 1 103 ? -6.791 -1.269 2.490 1.00 97.19 103 LEU A CA 1
ATOM 765 C C . LEU A 1 103 ? -7.205 -2.512 3.279 1.00 97.19 103 LEU A C 1
ATOM 767 O O . LEU A 1 103 ? -8.144 -2.460 4.065 1.00 97.19 103 LEU A O 1
ATOM 771 N N . ASN A 1 104 ? -6.524 -3.635 3.063 1.00 96.62 104 ASN A N 1
ATOM 772 C CA . ASN A 1 104 ? -7.016 -4.935 3.512 1.00 96.62 104 ASN A CA 1
ATOM 773 C C . ASN A 1 104 ? -6.568 -5.316 4.930 1.00 96.62 104 ASN A C 1
ATOM 775 O O . ASN A 1 104 ? -7.274 -6.058 5.611 1.00 96.62 104 ASN A O 1
ATOM 779 N N . THR A 1 105 ? -5.390 -4.867 5.362 1.00 96.12 105 THR A N 1
ATOM 780 C CA . THR A 1 105 ? -4.723 -5.350 6.591 1.00 96.12 105 THR A CA 1
ATOM 781 C C . THR A 1 105 ? -3.939 -4.271 7.341 1.00 96.12 105 THR A C 1
ATOM 783 O O . THR A 1 105 ? -3.439 -4.523 8.432 1.00 96.12 105 THR A O 1
ATOM 786 N N . GLY A 1 106 ? -3.838 -3.066 6.785 1.00 97.00 106 GLY A N 1
ATOM 787 C CA . GLY A 1 106 ? -3.023 -1.977 7.298 1.00 97.00 106 GLY A CA 1
ATOM 788 C C . GLY A 1 106 ? -3.861 -0.783 7.730 1.00 97.00 106 GLY A C 1
ATOM 789 O O . GLY A 1 106 ? -4.690 -0.850 8.633 1.00 97.00 106 GLY A O 1
ATOM 790 N N . CYS A 1 107 ? -3.625 0.354 7.083 1.00 98.00 107 CYS A N 1
ATOM 791 C CA . CYS A 1 107 ? -4.140 1.648 7.511 1.00 98.00 107 CYS A CA 1
ATOM 792 C C . CYS A 1 107 ? -5.659 1.705 7.697 1.00 98.00 107 CYS A C 1
ATOM 794 O O . CYS A 1 107 ? -6.099 2.311 8.671 1.00 98.00 107 CYS A O 1
ATOM 796 N N . VAL A 1 108 ? -6.444 1.133 6.783 1.00 98.12 108 VAL A N 1
ATOM 797 C CA . VAL A 1 108 ? -7.912 1.178 6.848 1.00 98.12 108 VAL A CA 1
ATOM 798 C C . VAL A 1 108 ? -8.433 0.417 8.074 1.00 98.12 108 VAL A C 1
ATOM 800 O O . VAL A 1 108 ? -9.050 1.065 8.928 1.00 98.12 108 VAL A O 1
ATOM 803 N N . PRO A 1 109 ? -8.142 -0.889 8.262 1.00 98.25 109 PRO A N 1
ATOM 804 C CA . PRO A 1 109 ? -8.608 -1.599 9.448 1.00 98.25 109 PRO A CA 1
ATOM 805 C C . PRO A 1 109 ? -8.039 -1.038 10.752 1.00 98.25 109 PRO A C 1
ATOM 807 O O . PRO A 1 109 ? -8.789 -0.866 11.715 1.00 98.25 109 PRO A O 1
ATOM 810 N N . SER A 1 110 ? -6.750 -0.677 10.790 1.00 98.31 110 SER A N 1
ATOM 811 C CA . SER A 1 110 ? -6.145 -0.114 12.001 1.00 98.31 110 SER A CA 1
ATOM 812 C C . SER A 1 110 ? -6.815 1.197 12.410 1.00 98.31 110 SER A C 1
ATOM 814 O O . SER A 1 110 ? -7.152 1.374 13.579 1.00 98.31 110 SER A O 1
ATOM 816 N N . LYS A 1 111 ? -7.068 2.118 11.469 1.00 98.31 111 LYS A N 1
ATOM 817 C CA . LYS A 1 111 ? -7.726 3.397 11.785 1.00 98.31 111 LYS A CA 1
ATOM 818 C C . LYS A 1 111 ? -9.203 3.216 12.135 1.00 98.31 111 LYS A C 1
ATOM 820 O O . LYS A 1 111 ? -9.701 3.933 13.004 1.00 98.31 111 LYS A O 1
ATOM 825 N N . ALA A 1 112 ? -9.890 2.251 11.522 1.00 98.50 112 ALA A N 1
ATOM 826 C CA . ALA A 1 112 ? -11.261 1.914 11.891 1.00 98.50 112 ALA A CA 1
ATOM 827 C C . ALA A 1 112 ? -11.341 1.444 13.354 1.00 98.50 112 ALA A C 1
ATOM 829 O O . ALA A 1 112 ? -12.178 1.955 14.104 1.00 98.50 112 ALA A O 1
ATOM 830 N N . LEU A 1 113 ? -10.433 0.559 13.778 1.00 98.56 113 LEU A N 1
ATOM 831 C CA . LEU A 1 113 ? -10.359 0.065 15.155 1.00 98.56 113 LEU A CA 1
ATOM 832 C C . LEU A 1 113 ? -9.945 1.164 16.145 1.00 98.56 113 LEU A C 1
ATOM 834 O O . LEU A 1 113 ? -10.625 1.377 17.149 1.00 98.56 113 LEU A O 1
ATOM 838 N N . ILE A 1 114 ? -8.884 1.921 15.834 1.00 98.62 114 ILE A N 1
ATOM 839 C CA . ILE A 1 114 ? -8.411 3.043 16.665 1.00 98.62 114 ILE A CA 1
ATOM 840 C C . ILE A 1 114 ? -9.531 4.063 16.882 1.00 98.62 114 ILE A C 1
ATOM 842 O O . ILE A 1 114 ? -9.646 4.623 17.970 1.00 98.62 114 ILE A O 1
ATOM 846 N N . ARG A 1 115 ? -10.392 4.300 15.884 1.00 98.38 115 ARG A N 1
ATOM 847 C CA . ARG A 1 115 ? -11.530 5.212 16.043 1.00 98.38 115 ARG A CA 1
ATOM 848 C C . ARG A 1 115 ? -12.530 4.718 17.092 1.00 98.38 115 ARG A C 1
ATOM 850 O O . ARG A 1 115 ? -12.970 5.540 17.895 1.00 98.38 115 ARG A O 1
ATOM 857 N N . SER A 1 116 ? -12.857 3.424 17.108 1.00 98.25 116 SER A N 1
ATOM 858 C CA . SER A 1 116 ? -13.716 2.831 18.145 1.00 98.25 116 SER A CA 1
ATOM 859 C C . SER A 1 116 ? -13.063 2.924 19.525 1.00 98.25 116 SER A C 1
ATOM 861 O O . SER A 1 116 ? -13.680 3.414 20.465 1.00 98.25 116 SER A O 1
ATOM 863 N N . ALA A 1 117 ? -11.785 2.551 19.636 1.00 98.25 117 ALA A N 1
ATOM 864 C CA . ALA A 1 117 ? -11.049 2.629 20.898 1.00 98.25 117 ALA A CA 1
ATOM 865 C C . ALA A 1 117 ? -10.949 4.070 21.430 1.00 98.25 117 ALA A C 1
ATOM 867 O O . ALA A 1 117 ? -11.133 4.322 22.619 1.00 98.25 117 ALA A O 1
ATOM 868 N N . LYS A 1 118 ? -10.716 5.045 20.541 1.00 98.44 118 LYS A N 1
ATOM 869 C CA . LYS A 1 118 ? -10.659 6.465 20.903 1.00 98.44 118 LYS A CA 1
ATOM 870 C C . LYS A 1 118 ? -12.003 6.977 21.419 1.00 98.44 118 LYS A C 1
ATOM 872 O O . LYS A 1 118 ? -12.012 7.771 22.353 1.00 98.44 118 LYS A O 1
ATOM 877 N N . LEU A 1 119 ? -13.119 6.518 20.848 1.00 97.94 119 LEU A N 1
ATOM 878 C CA . LEU A 1 119 ? -14.451 6.849 21.356 1.00 97.94 119 LEU A CA 1
ATOM 879 C C . LEU A 1 119 ? -14.634 6.334 22.790 1.00 97.94 119 LEU A C 1
ATOM 881 O O . LEU A 1 119 ? -14.992 7.118 23.661 1.00 97.94 119 LEU A O 1
ATOM 885 N N . LEU A 1 120 ? -14.306 5.066 23.053 1.00 97.81 120 LEU A N 1
ATOM 886 C CA . LEU A 1 120 ? -14.386 4.488 24.401 1.00 97.81 120 LEU A CA 1
ATOM 887 C C . LEU A 1 120 ? -13.491 5.238 25.401 1.00 97.81 120 LEU A C 1
ATOM 889 O O . LEU A 1 120 ? -13.934 5.574 26.496 1.00 97.81 120 LEU A O 1
ATOM 893 N N . SER A 1 121 ? -12.266 5.593 24.998 1.00 97.75 121 SER A N 1
ATOM 894 C CA . SER A 1 121 ? -11.357 6.411 25.814 1.00 97.75 121 SER A CA 1
ATOM 895 C C . SER A 1 121 ? -11.920 7.803 26.126 1.00 97.75 121 SER A C 1
ATOM 897 O O . SER A 1 121 ? -11.674 8.331 27.208 1.00 97.75 121 SER A O 1
ATOM 899 N N . HIS A 1 122 ? -12.650 8.424 25.196 1.00 97.88 122 HIS A N 1
ATOM 900 C CA . HIS A 1 122 ? -13.294 9.717 25.439 1.00 97.88 122 HIS A CA 1
ATOM 901 C C . HIS A 1 122 ? -14.494 9.583 26.381 1.00 97.88 122 HIS A C 1
ATOM 903 O O . HIS A 1 122 ? -14.683 10.446 27.229 1.00 97.88 122 HIS A O 1
ATOM 909 N N . ILE A 1 123 ? -15.274 8.504 26.267 1.00 97.94 123 ILE A N 1
ATOM 910 C CA . ILE A 1 123 ? -16.408 8.227 27.161 1.00 97.94 123 ILE A CA 1
ATOM 911 C C . ILE A 1 123 ? -15.919 8.023 28.598 1.00 97.94 123 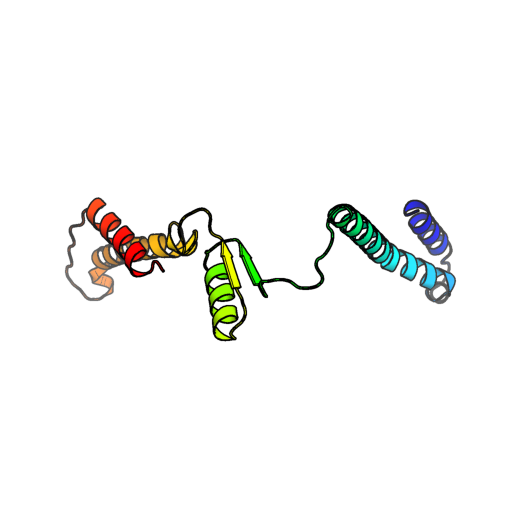ILE A C 1
ATOM 913 O O . ILE A 1 123 ? -16.471 8.615 29.515 1.00 97.94 123 ILE A O 1
ATOM 917 N N . GLN A 1 124 ? -14.823 7.285 28.793 1.00 96.44 124 GLN A N 1
ATOM 918 C CA . GLN A 1 124 ? -14.189 7.132 30.112 1.00 96.44 124 GLN A CA 1
ATOM 919 C C . GLN A 1 124 ? -13.691 8.459 30.704 1.00 96.44 124 GLN A C 1
ATOM 921 O O . GLN A 1 124 ? -13.606 8.602 31.919 1.00 96.44 124 GLN A O 1
ATOM 926 N N . ARG A 1 125 ? -13.364 9.431 29.848 1.00 97.12 125 ARG A N 1
ATOM 927 C CA . ARG A 1 125 ? -12.868 10.760 30.223 1.00 97.12 125 ARG A CA 1
ATOM 928 C C . ARG A 1 125 ? -13.913 11.850 30.001 1.00 97.12 125 ARG A C 1
ATOM 930 O O . ARG A 1 125 ? -13.562 13.006 29.786 1.00 97.12 125 ARG A O 1
ATOM 937 N N . SER A 1 126 ? -15.201 11.508 30.043 1.00 98.00 126 SER A N 1
ATOM 938 C CA . SER A 1 126 ? -16.289 12.433 29.700 1.00 98.00 126 SER A CA 1
ATOM 939 C C . SER A 1 126 ? -16.258 13.730 30.519 1.00 98.00 126 SER A C 1
ATOM 941 O O . SER A 1 126 ? -16.576 14.798 29.996 1.00 98.00 126 SER A O 1
ATOM 943 N N . ALA A 1 127 ? -15.805 13.657 31.774 1.00 97.56 127 ALA A N 1
ATOM 944 C CA . ALA A 1 127 ? -15.666 14.810 32.657 1.00 97.56 127 ALA A CA 1
ATOM 945 C C . ALA A 1 127 ? -14.685 15.872 32.122 1.00 97.56 127 ALA A C 1
ATOM 947 O O . ALA A 1 127 ? -14.935 17.061 32.310 1.00 97.56 127 ALA A O 1
ATOM 948 N N . GLU A 1 128 ? -13.634 15.479 31.383 1.00 97.62 128 GLU A N 1
ATOM 949 C CA . GLU A 1 128 ? -12.704 16.412 30.712 1.00 97.62 128 GLU A CA 1
ATOM 950 C C . GLU A 1 128 ? -13.420 17.282 29.666 1.00 97.62 128 GLU A C 1
ATOM 952 O O . GLU A 1 128 ? -12.969 18.378 29.343 1.00 97.62 128 GLU A O 1
ATOM 957 N N . PHE A 1 129 ? -14.562 16.812 29.160 1.00 97.25 129 PHE A N 1
ATOM 958 C CA . PHE A 1 129 ? -15.398 17.501 28.178 1.00 97.25 129 PHE A CA 1
ATOM 959 C C . PHE A 1 129 ? -16.610 18.201 28.815 1.00 97.25 129 PHE A C 1
ATOM 961 O O . PHE A 1 129 ? -17.532 18.594 28.104 1.00 97.25 129 PHE A O 1
ATOM 968 N N . GLY A 1 130 ? -16.650 18.333 30.146 1.00 97.81 130 GLY A N 1
ATOM 969 C CA . GLY A 1 130 ? -17.781 18.930 30.865 1.00 97.81 130 GLY A CA 1
ATOM 970 C C . GLY A 1 130 ? -19.025 18.035 30.938 1.00 97.81 130 GLY A C 1
ATOM 971 O O . GLY A 1 130 ? -20.097 18.501 31.324 1.00 97.81 130 GLY A O 1
ATOM 972 N N . ILE A 1 131 ? -18.903 16.751 30.587 1.00 97.81 131 ILE A N 1
ATOM 973 C CA . ILE A 1 131 ? -19.998 15.778 30.629 1.00 97.81 131 ILE A CA 1
ATOM 974 C C . ILE A 1 131 ? -19.925 15.015 31.953 1.00 97.81 131 ILE A C 1
ATOM 976 O O . ILE A 1 131 ? -18.998 14.233 32.178 1.00 97.81 131 ILE A O 1
ATOM 980 N N . ARG A 1 132 ? -20.927 15.234 32.817 1.00 96.06 132 ARG A N 1
ATOM 981 C CA . ARG A 1 132 ? -20.982 14.669 34.179 1.00 96.06 132 ARG A CA 1
ATOM 982 C C . ARG A 1 132 ? -20.921 13.140 34.201 1.00 96.06 132 ARG A C 1
ATOM 984 O O . ARG A 1 132 ? -20.225 12.589 35.042 1.00 96.06 132 ARG A O 1
ATOM 991 N N . GLU A 1 133 ? -21.624 12.473 33.289 1.00 95.38 133 GLU A N 1
ATOM 992 C CA . GLU A 1 133 ? -21.622 11.014 33.175 1.00 95.38 133 GLU A CA 1
ATOM 993 C C . GLU A 1 133 ? -21.859 10.594 31.719 1.00 95.38 133 GLU A C 1
ATOM 995 O O . GLU A 1 133 ? -22.745 11.123 31.047 1.00 95.38 133 GLU A O 1
ATOM 1000 N N . ALA A 1 134 ? -21.067 9.638 31.236 1.00 96.62 134 ALA A N 1
ATOM 1001 C CA . ALA A 1 134 ? -21.283 8.945 29.975 1.00 96.62 134 ALA A CA 1
ATOM 1002 C C . ALA A 1 134 ? -20.919 7.469 30.157 1.00 96.62 134 ALA A C 1
ATOM 1004 O O . ALA A 1 134 ? -19.899 7.139 30.761 1.00 96.62 134 ALA A O 1
ATOM 1005 N N . LYS A 1 135 ? -21.749 6.575 29.622 1.00 95.06 135 LYS A N 1
ATOM 1006 C CA . LYS A 1 135 ? -21.537 5.127 29.663 1.00 95.06 135 LYS A CA 1
ATOM 1007 C C . LYS A 1 135 ? -21.662 4.557 28.258 1.00 95.06 135 LYS A C 1
ATOM 1009 O O . LYS A 1 135 ? -22.465 5.039 27.463 1.00 95.06 135 LYS A O 1
ATOM 1014 N N . ALA A 1 136 ? -20.855 3.546 27.966 1.00 95.50 136 ALA A N 1
ATOM 1015 C CA . ALA A 1 136 ? -20.964 2.757 26.751 1.00 95.50 136 ALA A CA 1
ATOM 1016 C C . ALA A 1 136 ? -20.732 1.289 27.071 1.00 95.50 136 ALA A C 1
ATOM 1018 O O . ALA A 1 136 ? -19.766 0.934 27.746 1.00 95.50 136 ALA A O 1
ATOM 1019 N N . GLU A 1 137 ? -21.607 0.463 26.524 1.00 96.12 137 GLU A N 1
ATOM 1020 C CA . GLU A 1 137 ? -21.416 -0.973 26.407 1.00 96.12 137 GLU A CA 1
ATOM 1021 C C . GLU A 1 137 ? -20.905 -1.252 24.993 1.00 96.12 137 GLU A C 1
ATOM 1023 O O . GLU A 1 137 ? -21.286 -0.567 24.039 1.00 96.12 137 GLU A O 1
ATOM 1028 N N . PHE A 1 138 ? -19.983 -2.201 24.856 1.00 96.50 138 PHE A N 1
ATOM 1029 C CA . PHE A 1 138 ? -19.459 -2.587 23.553 1.00 96.50 138 PHE A CA 1
ATOM 1030 C C . PHE A 1 138 ? -19.200 -4.086 23.508 1.00 96.50 138 PHE A C 1
ATOM 1032 O O . PHE A 1 138 ? -18.747 -4.676 24.489 1.00 96.50 138 PHE A O 1
ATOM 1039 N N . ASP A 1 139 ? -19.420 -4.662 22.333 1.00 98.19 139 ASP A N 1
ATOM 1040 C CA . ASP A 1 139 ? -18.992 -6.008 21.995 1.00 98.19 139 ASP A CA 1
ATOM 1041 C C . ASP A 1 139 ? -17.820 -5.945 21.004 1.00 98.19 139 ASP A C 1
ATOM 1043 O O . ASP A 1 139 ? -17.796 -5.146 20.060 1.00 98.19 139 ASP A O 1
ATOM 1047 N N . PHE A 1 140 ? -16.792 -6.760 21.239 1.00 98.00 140 PHE A N 1
ATOM 1048 C CA . PHE A 1 140 ? -15.601 -6.735 20.395 1.00 98.00 140 PHE A CA 1
ATOM 1049 C C . PHE A 1 140 ? -15.864 -7.306 18.995 1.00 98.00 140 PHE A C 1
ATOM 1051 O O . PHE A 1 140 ? -15.296 -6.803 18.022 1.00 98.00 140 PHE A O 1
ATOM 1058 N N . ALA A 1 141 ? -16.727 -8.316 18.867 1.00 98.50 141 ALA A N 1
ATOM 1059 C CA . ALA A 1 141 ? -17.099 -8.871 17.573 1.00 98.50 141 ALA A CA 1
ATOM 1060 C C . ALA A 1 141 ? -17.844 -7.824 16.734 1.00 98.50 141 ALA A C 1
ATOM 1062 O O . ALA A 1 141 ? -17.461 -7.605 15.585 1.00 98.50 141 ALA A O 1
ATOM 1063 N N . GLU A 1 142 ? -18.782 -7.073 17.317 1.00 98.44 142 GLU A N 1
ATOM 1064 C CA . GLU A 1 142 ? -19.469 -5.967 16.628 1.00 98.44 142 GLU A CA 1
ATOM 1065 C C . GLU A 1 142 ? -18.497 -4.865 16.160 1.00 98.44 142 GLU A C 1
ATOM 1067 O O . GLU A 1 142 ? -18.608 -4.323 15.050 1.00 98.44 142 GLU A O 1
ATOM 1072 N N . VAL A 1 143 ? -17.479 -4.543 16.969 1.00 98.50 143 VAL A N 1
ATOM 1073 C CA . VAL A 1 143 ? -16.414 -3.607 16.567 1.00 98.50 143 VAL A CA 1
ATOM 1074 C C . VAL A 1 143 ? -15.634 -4.150 15.369 1.00 98.50 143 VAL A C 1
ATOM 1076 O O . VAL A 1 143 ? -15.361 -3.402 14.422 1.00 98.50 143 VAL A O 1
ATOM 1079 N N . MET A 1 144 ? -15.290 -5.437 15.371 1.00 98.56 144 MET A N 1
ATOM 1080 C CA . MET A 1 144 ? -14.571 -6.067 14.264 1.00 98.56 144 MET A CA 1
ATOM 1081 C C . MET A 1 144 ? -15.436 -6.201 13.005 1.00 98.56 144 MET A C 1
ATOM 1083 O O . MET A 1 144 ? -14.933 -5.991 11.899 1.00 98.56 144 MET A O 1
ATOM 1087 N N . GLU A 1 145 ? -16.741 -6.430 13.132 1.00 98.56 145 GLU A N 1
ATOM 1088 C CA . GLU A 1 145 ? -17.683 -6.374 12.011 1.00 98.56 145 GLU A CA 1
ATOM 1089 C C . GLU A 1 145 ? -17.742 -4.978 11.388 1.00 98.56 145 GLU A C 1
ATOM 1091 O O . GLU A 1 145 ? -17.712 -4.837 10.158 1.00 98.56 145 GLU A O 1
ATOM 1096 N N . ARG A 1 146 ? -17.747 -3.922 12.214 1.00 98.31 146 ARG A N 1
ATOM 1097 C CA . ARG A 1 146 ? -17.613 -2.542 11.729 1.00 98.31 146 ARG A CA 1
ATOM 1098 C C . ARG A 1 146 ? -16.300 -2.345 10.970 1.00 98.31 146 ARG A C 1
ATOM 1100 O O . ARG A 1 146 ? -16.330 -1.731 9.906 1.00 98.31 146 ARG A O 1
ATOM 1107 N N . VAL A 1 147 ? -15.176 -2.864 11.464 1.00 98.62 147 VAL A N 1
ATOM 1108 C CA . VAL A 1 147 ? -13.884 -2.795 10.755 1.00 98.62 147 VAL A CA 1
ATOM 1109 C C . VAL A 1 147 ? -13.979 -3.457 9.375 1.00 98.62 147 VAL A C 1
ATOM 1111 O O . VAL A 1 147 ? -13.588 -2.847 8.381 1.00 98.62 147 VAL A O 1
ATOM 1114 N N . GLN A 1 148 ? -14.556 -4.658 9.286 1.00 98.25 148 GLN A N 1
ATOM 1115 C CA . GLN A 1 148 ? -14.727 -5.362 8.010 1.00 98.25 148 GLN A CA 1
ATOM 1116 C C . GLN A 1 148 ? -15.674 -4.626 7.053 1.00 98.25 148 GLN A C 1
ATOM 1118 O O . GLN A 1 148 ? -15.432 -4.591 5.849 1.00 98.25 148 GLN A O 1
ATOM 1123 N N . ARG A 1 149 ? -16.734 -3.998 7.571 1.00 98.38 149 ARG A N 1
ATOM 1124 C CA . ARG A 1 149 ? -17.634 -3.148 6.778 1.00 98.38 149 ARG A CA 1
ATOM 1125 C C . ARG A 1 149 ? -16.905 -1.942 6.186 1.00 98.38 149 ARG A C 1
ATOM 1127 O O . ARG A 1 149 ? -17.067 -1.694 5.000 1.00 98.38 149 ARG A O 1
ATOM 1134 N N . VAL A 1 150 ? -16.063 -1.259 6.966 1.00 98.31 150 VAL A N 1
ATOM 1135 C CA . VAL A 1 150 ? -15.253 -0.131 6.468 1.00 98.31 150 VAL A CA 1
ATOM 1136 C C . VAL A 1 150 ? -14.288 -0.585 5.368 1.00 98.31 150 VAL A C 1
ATOM 1138 O O . VAL A 1 150 ? -14.142 0.110 4.369 1.00 98.31 150 VAL A O 1
ATOM 1141 N N . ILE A 1 151 ? -13.659 -1.760 5.503 1.00 98.00 151 ILE A N 1
ATOM 1142 C CA . ILE A 1 151 ? -12.818 -2.318 4.429 1.00 98.00 151 ILE A CA 1
ATOM 1143 C C . ILE A 1 151 ? -13.640 -2.518 3.147 1.00 98.00 151 ILE A C 1
ATOM 1145 O O . ILE A 1 151 ? -13.192 -2.117 2.077 1.00 98.00 151 ILE A O 1
ATOM 1149 N N . ARG A 1 152 ? -14.837 -3.113 3.252 1.00 97.12 152 ARG A N 1
ATOM 1150 C CA . ARG A 1 152 ? -15.720 -3.372 2.100 1.00 97.12 152 ARG A CA 1
ATOM 1151 C C . ARG A 1 152 ? -16.201 -2.097 1.409 1.00 97.12 152 ARG A C 1
ATOM 1153 O O . ARG A 1 152 ? -16.322 -2.100 0.196 1.00 97.12 152 ARG A O 1
ATOM 1160 N N . GLU A 1 153 ? -16.470 -1.038 2.164 1.00 97.12 153 GLU A N 1
ATOM 1161 C CA . GLU A 1 153 ? -16.944 0.244 1.625 1.00 97.12 153 GLU A CA 1
ATOM 1162 C C . GLU A 1 153 ? -15.861 0.988 0.827 1.00 97.12 153 GLU A C 1
ATOM 1164 O O . GLU A 1 153 ? -16.165 1.680 -0.137 1.00 97.12 153 GLU A O 1
ATOM 1169 N N . VAL A 1 154 ? -14.592 0.833 1.217 1.00 94.25 154 VAL A N 1
ATOM 1170 C CA . VAL A 1 154 ? -13.448 1.487 0.556 1.00 94.25 154 VAL A CA 1
ATOM 1171 C C . VAL A 1 154 ? -12.863 0.631 -0.574 1.00 94.25 154 VAL A C 1
ATOM 1173 O O . VAL A 1 154 ? -12.127 1.149 -1.414 1.00 94.25 154 VAL A O 1
ATOM 1176 N N . ALA A 1 155 ? -13.131 -0.678 -0.579 1.00 92.75 155 ALA A N 1
ATOM 1177 C CA . ALA A 1 155 ? -12.600 -1.607 -1.572 1.00 92.75 155 ALA A CA 1
ATOM 1178 C C . ALA A 1 155 ? -12.973 -1.180 -3.012 1.00 92.75 155 ALA A C 1
ATOM 1180 O O . ALA A 1 155 ? -14.134 -0.846 -3.249 1.00 92.75 155 ALA A O 1
ATOM 1181 N N . PRO A 1 156 ? -12.005 -1.170 -3.952 1.00 85.25 156 PRO A N 1
ATOM 1182 C CA . PRO A 1 156 ? -12.239 -0.844 -5.359 1.00 85.25 156 PRO A CA 1
ATOM 1183 C C . PRO A 1 156 ? -12.904 -1.982 -6.141 1.00 85.25 156 PRO A C 1
ATOM 1185 O O . PRO A 1 156 ? -12.779 -3.157 -5.720 1.00 85.25 156 PRO A O 1
#

Radius of gyration: 31.02 Å; chains: 1; bounding box: 79×38×67 Å

pLDDT: mean 90.81, std 10.75, range [58.41, 98.62]

Secondary structure (DSSP, 8-state):
-HHHHHHHHHHHHTT--STTGGG-HHHHHHHHHHHHHHHHHHHHHHHHHHHHHHTT----SS-S-SEEEE--BHHHHHHHHHHHHTT--EEEE-SS-TBHHHHHTSHHHHHHHHHHHHHHHHHHTGGGGT-S-------HHHHHHHHHHHHHHH--